Protein AF-A0A1A8MW74-F1 (afdb_monomer_lite)

Sequence (100 aa):
GQTPVNTFQVVLITDGEISFTIFQYNTITWTTGRHASSGGNLTGLGGIAAQAGFNAGDGTRYFNIPGSRTTDVVGVEGTTNVGYPGRWVFRIDDANVEVG

InterPro domains:
  IPR003886 NIDO domain [PF06119] (4-93)
  IPR00388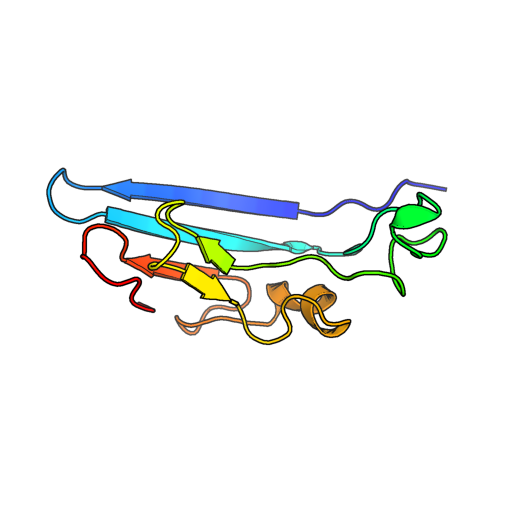6 NIDO domain [PS51220] (1-95)
  IPR003886 NIDO domain [SM00539] (1-97)
  IPR051495 Epithelial Barrier and Cell Signaling Protein [PTHR13802] (3-95)

Foldseek 3Di:
DDQDDWDKDWDWDDPPQWIKIKIAGDQQFAFFDCDVVQVADPRRADGQGAWDWDDPPPVPEIDTFPQGRHRCVSLQQQDELPPHRRIWMWIDSDPYTDTD

pLDDT: mean 92.06, std 7.54, range [58.28, 98.31]

Organism: NCBI:txid704102

Secondary structure (DSSP, 8-state):
-PPP---EEEEEEE-SS-EEEEEEE------S-SSGGGT--TTS-SSSPPP-EEE-SSSS-EEEPTTTTSGGGGGGGG--SSSSTTEEEEE-SSSS-EE-

Radius of gyration: 14.86 Å; chains: 1; bounding box: 37×22×40 Å

Structure (mmCIF, N/CA/C/O backbone):
data_AF-A0A1A8MW74-F1
#
_entry.id   AF-A0A1A8MW74-F1
#
loop_
_atom_site.group_PDB
_atom_site.id
_atom_site.type_symbol
_atom_site.label_atom_id
_atom_site.label_alt_id
_atom_site.label_comp_id
_atom_site.label_asym_id
_atom_site.label_entity_id
_atom_site.label_seq_id
_atom_site.pdbx_PDB_ins_code
_atom_site.Cartn_x
_atom_site.Cartn_y
_atom_site.Cartn_z
_atom_site.occupancy
_atom_site.B_iso_or_equiv
_atom_site.auth_seq_id
_atom_site.auth_comp_id
_atom_site.auth_asym_id
_atom_site.auth_atom_id
_atom_site.pdbx_PDB_model_num
ATOM 1 N N . GLY A 1 1 ? 14.430 12.665 -19.788 1.00 64.25 1 GLY A N 1
ATOM 2 C CA . GLY A 1 1 ? 13.233 11.841 -19.522 1.00 64.25 1 GLY A CA 1
ATOM 3 C C . GLY A 1 1 ? 12.772 12.096 -18.104 1.00 64.25 1 GLY A C 1
ATOM 4 O O . GLY A 1 1 ? 13.624 12.376 -17.270 1.00 64.25 1 GLY A O 1
ATOM 5 N N . GLN A 1 2 ? 11.465 12.069 -17.838 1.00 73.88 2 GLN A N 1
ATOM 6 C CA . GLN A 1 2 ? 10.930 12.270 -16.486 1.00 73.88 2 GLN A CA 1
ATOM 7 C C . GLN A 1 2 ? 11.332 11.124 -15.546 1.00 73.88 2 GLN A C 1
ATOM 9 O O . GLN A 1 2 ? 11.411 9.967 -15.957 1.00 73.88 2 GLN A O 1
ATOM 14 N N . THR A 1 3 ? 11.582 11.456 -14.279 1.00 81.38 3 THR A N 1
ATOM 15 C CA . THR A 1 3 ? 11.726 10.467 -13.205 1.00 81.38 3 THR A CA 1
ATOM 16 C C . THR A 1 3 ? 10.340 9.886 -12.894 1.00 81.38 3 THR A C 1
ATOM 18 O O . THR A 1 3 ? 9.421 10.675 -12.676 1.00 81.38 3 THR A O 1
ATOM 21 N N . PRO A 1 4 ? 10.164 8.551 -12.887 1.00 87.81 4 PRO A N 1
ATOM 22 C CA . PRO A 1 4 ? 8.889 7.924 -12.562 1.00 87.81 4 PRO A CA 1
ATOM 23 C C . PRO A 1 4 ? 8.485 8.256 -11.123 1.00 87.81 4 PRO A C 1
ATOM 25 O O . PRO A 1 4 ? 9.333 8.401 -10.240 1.00 87.81 4 PRO A O 1
ATOM 28 N N . VAL A 1 5 ? 7.182 8.386 -10.893 1.00 92.19 5 VAL A N 1
ATOM 29 C CA . VAL A 1 5 ? 6.605 8.749 -9.597 1.00 92.19 5 VAL A CA 1
ATOM 30 C C . VAL A 1 5 ? 5.580 7.710 -9.174 1.00 92.19 5 VAL A C 1
ATOM 32 O O . VAL A 1 5 ? 4.872 7.141 -10.004 1.00 92.19 5 VAL A O 1
ATOM 35 N N . ASN A 1 6 ? 5.502 7.497 -7.865 1.00 96.44 6 ASN A N 1
ATOM 36 C CA . ASN A 1 6 ? 4.435 6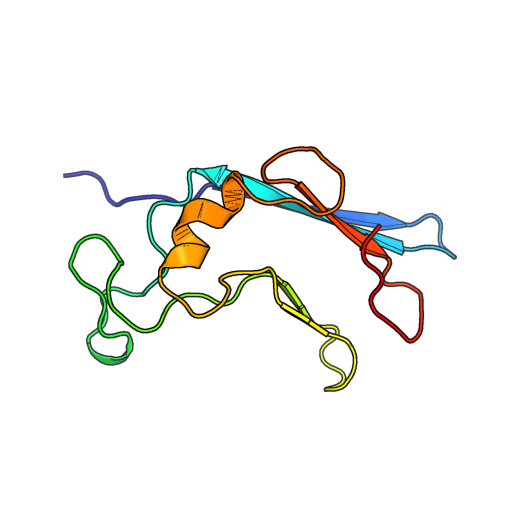.732 -7.243 1.00 96.44 6 ASN A CA 1
ATOM 37 C C . ASN A 1 6 ? 3.458 7.708 -6.585 1.00 96.44 6 ASN A C 1
ATOM 39 O O . ASN A 1 6 ? 3.881 8.709 -6.009 1.00 96.44 6 ASN A O 1
ATOM 43 N N . THR A 1 7 ? 2.167 7.409 -6.654 1.00 97.69 7 THR A N 1
ATOM 44 C CA . THR A 1 7 ? 1.093 8.171 -6.018 1.00 97.69 7 THR A CA 1
ATOM 45 C C . THR A 1 7 ? 0.313 7.246 -5.104 1.00 97.69 7 THR A C 1
ATOM 47 O O . THR A 1 7 ? -0.292 6.274 -5.554 1.00 97.69 7 THR A O 1
ATOM 50 N N . PHE A 1 8 ? 0.312 7.568 -3.817 1.00 97.62 8 PHE A N 1
ATOM 51 C CA . PHE A 1 8 ? -0.455 6.860 -2.806 1.00 97.62 8 PHE A CA 1
ATOM 52 C C . PHE A 1 8 ? -0.807 7.809 -1.658 1.00 97.62 8 PHE A C 1
ATOM 54 O O . PHE A 1 8 ? -0.192 8.864 -1.496 1.00 97.62 8 PHE A O 1
ATOM 61 N N . GLN A 1 9 ? -1.794 7.427 -0.857 1.00 98.12 9 GLN A N 1
ATOM 62 C CA . GLN A 1 9 ? -2.208 8.135 0.348 1.00 98.12 9 GLN A CA 1
ATOM 63 C C . GLN A 1 9 ? -2.366 7.145 1.499 1.00 98.12 9 GLN A C 1
ATOM 65 O O . GLN A 1 9 ? -2.782 6.005 1.297 1.00 98.12 9 GLN A O 1
ATOM 70 N N . VAL A 1 10 ? -2.074 7.610 2.711 1.00 96.75 10 VAL A N 1
ATOM 71 C CA . VAL A 1 10 ? -2.394 6.913 3.956 1.00 96.75 10 VAL A CA 1
ATOM 72 C C . VAL A 1 10 ? -3.297 7.813 4.788 1.00 96.75 10 VAL A C 1
ATOM 74 O O . VAL A 1 10 ? -3.004 8.996 4.959 1.00 96.75 10 VAL A O 1
ATOM 77 N N . VAL A 1 11 ? -4.391 7.255 5.297 1.00 97.62 11 VAL A N 1
ATOM 78 C CA . VAL A 1 11 ? -5.325 7.931 6.199 1.00 97.62 11 VAL A CA 1
ATOM 79 C C . VAL A 1 11 ? -5.401 7.128 7.491 1.00 97.62 11 VAL A C 1
ATOM 81 O O . VAL A 1 11 ? -5.575 5.915 7.443 1.00 97.62 11 VAL A O 1
ATOM 84 N N . LEU A 1 12 ? -5.280 7.803 8.631 1.00 96.06 12 LEU A N 1
ATOM 85 C CA . LEU A 1 12 ? -5.568 7.254 9.954 1.00 96.06 12 LEU A CA 1
ATOM 86 C C . LEU A 1 12 ? -6.878 7.873 10.442 1.00 96.06 12 LEU A C 1
ATOM 88 O O . LEU A 1 12 ? -7.017 9.095 10.425 1.00 96.06 12 LEU A O 1
ATOM 92 N N . ILE A 1 13 ? -7.828 7.039 10.852 1.00 96.69 13 ILE A N 1
ATOM 93 C CA . ILE A 1 13 ? -9.138 7.464 11.353 1.00 96.69 13 ILE A CA 1
ATOM 94 C C . ILE A 1 13 ? -9.353 6.813 12.713 1.00 96.69 13 ILE A C 1
ATOM 96 O O . ILE A 1 13 ? -9.059 5.632 12.876 1.00 96.69 13 ILE A O 1
ATOM 100 N N . THR A 1 14 ? -9.860 7.574 13.677 1.00 96.81 14 THR A N 1
ATOM 101 C CA . THR A 1 14 ? -10.198 7.069 15.008 1.00 96.81 14 THR A CA 1
ATOM 102 C C . THR A 1 14 ? -11.355 7.859 15.609 1.00 96.81 14 THR A C 1
ATOM 104 O O . THR A 1 14 ? -11.514 9.044 15.306 1.00 96.81 14 THR A O 1
ATOM 107 N N . ASP A 1 15 ? -12.142 7.208 16.461 1.00 96.56 15 ASP A N 1
ATOM 108 C CA . ASP A 1 15 ? -13.119 7.842 17.353 1.00 96.56 15 ASP A CA 1
ATOM 109 C C . ASP A 1 15 ? -12.651 7.888 18.825 1.00 96.56 15 ASP A C 1
ATOM 111 O O . ASP A 1 15 ? -13.369 8.393 19.687 1.00 96.56 15 ASP A O 1
ATOM 115 N N . GLY A 1 16 ? -11.432 7.412 19.107 1.00 95.25 16 GLY A N 1
ATOM 116 C CA . GLY A 1 16 ? -10.853 7.287 20.447 1.00 95.25 16 GLY A CA 1
ATOM 117 C C . GLY A 1 16 ? -10.902 5.872 21.033 1.00 95.25 16 GLY A C 1
ATOM 118 O O . GLY A 1 16 ? -10.139 5.593 21.956 1.00 95.25 16 GLY A O 1
ATOM 119 N N . GLU A 1 17 ? -11.729 4.978 20.487 1.00 94.38 17 GLU A N 1
ATOM 120 C CA . GLU A 1 17 ? -11.823 3.566 20.887 1.00 94.38 17 GLU A CA 1
ATOM 121 C C . GLU A 1 17 ? -11.423 2.646 19.727 1.00 94.38 17 GLU A C 1
ATOM 123 O O . GLU A 1 17 ? -10.569 1.775 19.882 1.00 94.38 17 GLU A O 1
ATOM 128 N N . ILE A 1 18 ? -11.969 2.898 18.538 1.00 94.62 18 ILE A N 1
ATOM 129 C CA . ILE A 1 18 ? -11.715 2.142 17.316 1.00 94.62 18 ILE A CA 1
ATOM 130 C C . ILE A 1 18 ? -10.802 2.962 16.401 1.00 94.62 18 ILE A C 1
ATOM 132 O O . ILE A 1 18 ? -10.911 4.188 16.303 1.00 94.62 18 ILE A O 1
ATOM 136 N N . SER A 1 19 ? -9.863 2.294 15.731 1.00 94.88 19 SER A N 1
ATOM 137 C CA . SER A 1 19 ? -8.904 2.937 14.833 1.00 94.88 19 SER A CA 1
ATOM 138 C C . SER A 1 19 ? -8.709 2.143 13.547 1.00 94.88 19 SER A C 1
ATOM 140 O O . SER A 1 19 ? -8.494 0.932 13.571 1.00 94.88 19 SER A O 1
ATOM 142 N N . PHE A 1 20 ? -8.701 2.845 12.415 1.00 95.31 20 PHE A N 1
ATOM 143 C CA . PHE A 1 20 ? -8.457 2.270 11.096 1.00 95.31 20 PHE A CA 1
ATOM 144 C C . PHE A 1 20 ? -7.335 2.992 10.363 1.00 95.31 20 PHE A C 1
ATOM 146 O O . PHE A 1 20 ? -7.217 4.218 10.424 1.00 95.31 20 PHE A O 1
ATOM 153 N N . THR A 1 21 ? -6.572 2.237 9.578 1.00 96.06 21 THR A N 1
ATOM 154 C CA . THR A 1 21 ? -5.750 2.800 8.504 1.00 96.06 21 THR A CA 1
ATOM 155 C C . THR A 1 21 ? -6.372 2.491 7.156 1.00 96.06 21 THR A C 1
ATOM 157 O O . THR A 1 21 ? -6.836 1.379 6.920 1.00 96.06 21 THR A O 1
ATOM 160 N N . ILE A 1 22 ? -6.372 3.481 6.268 1.00 97.44 22 ILE A N 1
ATOM 161 C CA . ILE A 1 22 ? -6.758 3.330 4.868 1.00 97.44 22 ILE A CA 1
ATOM 162 C C . ILE A 1 22 ? -5.540 3.658 4.016 1.00 97.44 22 ILE A C 1
ATOM 164 O O . ILE A 1 22 ? -5.038 4.783 4.058 1.00 97.44 22 ILE A O 1
ATOM 168 N N . PHE A 1 23 ? -5.080 2.699 3.222 1.00 97.94 23 PHE A N 1
ATOM 169 C CA . PHE A 1 23 ? -4.099 2.932 2.170 1.00 97.94 23 PHE A CA 1
ATOM 170 C C . PHE A 1 23 ? -4.826 3.043 0.839 1.00 97.94 23 PHE A C 1
ATOM 172 O O . PHE A 1 23 ? -5.658 2.202 0.510 1.00 97.94 23 PHE A O 1
ATOM 179 N N . GLN A 1 24 ? -4.517 4.093 0.087 1.00 98.31 24 GLN A N 1
ATOM 180 C CA . GLN A 1 24 ? -5.013 4.304 -1.266 1.00 98.31 24 GLN A CA 1
ATOM 181 C C . GLN A 1 24 ? -3.811 4.280 -2.201 1.00 98.31 24 GLN A C 1
ATOM 183 O O . GLN A 1 24 ? -2.994 5.201 -2.182 1.00 98.31 24 GLN A O 1
ATOM 188 N N . TYR A 1 25 ? -3.698 3.241 -3.011 1.00 98.12 25 TYR A N 1
ATOM 189 C CA . TYR A 1 25 ? -2.707 3.130 -4.068 1.00 98.12 25 TYR A CA 1
ATOM 190 C C . TYR A 1 25 ? -3.337 3.579 -5.384 1.00 98.12 25 TYR A C 1
ATOM 192 O O . TYR A 1 25 ? -4.384 3.075 -5.777 1.00 98.12 25 TYR A O 1
ATOM 200 N N . ASN A 1 26 ? -2.711 4.552 -6.042 1.00 97.19 26 ASN A N 1
ATOM 201 C CA . ASN A 1 26 ? -3.060 4.958 -7.398 1.00 97.19 26 ASN A CA 1
ATOM 202 C C . ASN A 1 26 ? -1.898 4.562 -8.320 1.00 97.19 26 ASN A C 1
ATOM 204 O O . ASN A 1 26 ? -1.501 3.412 -8.341 1.00 97.19 26 ASN A O 1
ATOM 208 N N . THR A 1 27 ? -1.284 5.479 -9.059 1.00 96.81 27 THR A N 1
ATOM 209 C CA . THR A 1 27 ? -0.166 5.136 -9.943 1.00 96.81 27 THR A CA 1
ATOM 210 C C . THR A 1 27 ? 1.051 4.624 -9.167 1.00 96.81 27 THR A C 1
ATOM 212 O O . THR A 1 27 ? 1.710 5.415 -8.494 1.00 96.81 27 THR A O 1
ATOM 215 N N . ILE A 1 28 ? 1.399 3.344 -9.315 1.00 97.31 28 ILE A N 1
ATOM 216 C CA . ILE A 1 28 ? 2.667 2.760 -8.859 1.00 97.31 28 ILE A CA 1
ATOM 217 C C . ILE A 1 28 ? 3.467 2.332 -10.093 1.00 97.31 28 ILE A C 1
ATOM 219 O O . ILE A 1 28 ? 2.995 1.580 -10.935 1.00 97.31 28 ILE A O 1
ATOM 223 N N . THR A 1 29 ? 4.671 2.879 -10.256 1.00 95.19 29 THR A N 1
ATOM 224 C CA . THR A 1 29 ? 5.504 2.693 -11.461 1.00 95.19 29 THR A CA 1
ATOM 225 C C . THR A 1 29 ? 6.888 2.141 -11.160 1.00 95.19 29 THR A C 1
ATOM 227 O O . THR A 1 29 ? 7.570 1.655 -12.061 1.00 95.19 29 THR A O 1
ATOM 230 N N . TRP A 1 30 ? 7.307 2.189 -9.899 1.00 95.00 30 TRP A N 1
ATOM 231 C CA . TRP A 1 30 ? 8.565 1.627 -9.440 1.00 95.00 30 TRP A CA 1
ATOM 232 C C . TRP A 1 30 ? 8.393 1.027 -8.051 1.00 95.00 30 TRP A C 1
ATOM 234 O O . TRP A 1 30 ? 7.654 1.542 -7.213 1.00 95.00 30 TRP A O 1
ATOM 244 N N . THR A 1 31 ? 9.089 -0.070 -7.794 1.00 95.50 31 THR A N 1
ATOM 245 C CA . THR A 1 31 ? 9.014 -0.806 -6.523 1.00 95.50 31 THR A CA 1
ATOM 246 C C . THR A 1 31 ? 10.392 -1.157 -5.990 1.00 95.50 31 THR A C 1
ATOM 248 O O . THR A 1 31 ? 10.510 -1.771 -4.938 1.00 95.50 31 THR A O 1
ATOM 251 N N . THR A 1 32 ? 11.452 -0.740 -6.678 1.00 93.38 32 THR A N 1
ATOM 252 C CA . THR A 1 32 ? 12.833 -0.945 -6.255 1.00 93.38 32 THR A CA 1
ATOM 253 C C . THR A 1 32 ? 13.604 0.361 -6.357 1.00 93.38 32 THR A C 1
ATOM 255 O O . THR A 1 32 ? 13.282 1.246 -7.153 1.00 93.38 32 THR A O 1
ATOM 258 N N . GLY A 1 33 ? 14.683 0.471 -5.585 1.00 87.38 33 GLY A N 1
ATOM 259 C CA . GLY A 1 33 ? 15.672 1.516 -5.819 1.00 87.38 33 GLY A CA 1
ATOM 260 C C . GLY A 1 33 ? 16.393 1.324 -7.160 1.00 87.38 33 GLY A C 1
ATOM 261 O O . GLY A 1 33 ? 16.328 0.264 -7.782 1.00 87.38 33 GLY A O 1
ATOM 262 N N . ARG A 1 34 ? 17.115 2.364 -7.589 1.00 85.50 34 ARG A N 1
ATOM 263 C CA . ARG A 1 34 ? 18.084 2.303 -8.704 1.00 85.50 34 ARG A CA 1
ATOM 264 C C . ARG A 1 34 ? 19.513 2.031 -8.234 1.00 85.50 34 ARG A C 1
ATOM 266 O O . ARG A 1 34 ? 20.423 1.898 -9.045 1.00 85.50 34 ARG A O 1
ATOM 273 N N . HIS A 1 35 ? 19.734 2.038 -6.921 1.00 83.44 35 HIS A N 1
ATOM 274 C CA . HIS A 1 35 ? 21.053 1.805 -6.351 1.00 83.44 35 HIS A CA 1
ATOM 275 C C . HIS A 1 35 ? 21.437 0.328 -6.513 1.00 83.44 35 HIS A C 1
ATOM 277 O O . HIS A 1 35 ? 20.576 -0.548 -6.398 1.00 83.44 35 HIS A O 1
ATOM 283 N N . ALA A 1 36 ? 22.724 0.039 -6.720 1.00 77.81 36 ALA A N 1
ATOM 284 C CA . ALA A 1 36 ? 23.211 -1.321 -6.970 1.00 77.81 36 ALA A CA 1
ATOM 285 C C . ALA A 1 36 ? 22.781 -2.325 -5.883 1.00 77.81 36 ALA A C 1
ATOM 287 O O . ALA A 1 36 ? 22.436 -3.458 -6.194 1.00 77.81 36 ALA A O 1
ATOM 288 N N . SER A 1 37 ? 22.704 -1.888 -4.620 1.00 85.44 37 SER A N 1
ATOM 289 C CA . SER A 1 37 ? 22.249 -2.729 -3.501 1.00 85.44 37 SER A CA 1
ATOM 290 C C . SER A 1 37 ? 20.777 -3.146 -3.578 1.00 85.44 37 SER A C 1
ATOM 292 O O . SER A 1 37 ? 20.397 -4.143 -2.978 1.00 85.44 37 SER A O 1
ATOM 294 N N . SER A 1 38 ? 19.944 -2.389 -4.294 1.00 84.19 38 SER A N 1
ATOM 295 C CA . SER A 1 38 ? 18.545 -2.752 -4.533 1.00 84.19 38 SER A CA 1
ATOM 296 C C . SER A 1 38 ? 18.359 -3.625 -5.773 1.00 84.19 38 SER A C 1
ATOM 298 O O . SER A 1 38 ? 17.313 -4.246 -5.903 1.00 84.19 38 SER A O 1
ATOM 300 N N . GLY A 1 39 ? 19.346 -3.682 -6.676 1.00 88.50 39 GLY A N 1
ATOM 301 C CA . GLY A 1 39 ? 19.307 -4.497 -7.896 1.00 88.50 39 GLY A CA 1
ATOM 302 C C . GLY A 1 39 ? 18.323 -4.026 -8.975 1.00 88.50 39 GLY A C 1
ATOM 303 O O . GLY A 1 39 ? 18.144 -4.722 -9.968 1.00 88.50 39 GLY A O 1
ATOM 304 N N . GLY A 1 40 ? 17.669 -2.875 -8.794 1.00 90.81 40 GLY A N 1
ATOM 305 C CA . GLY A 1 40 ? 16.693 -2.359 -9.749 1.00 90.81 40 GLY A CA 1
ATOM 306 C C . GLY A 1 40 ? 17.311 -1.733 -10.995 1.00 90.81 40 GLY A C 1
ATOM 307 O O . GLY A 1 40 ? 18.392 -1.145 -10.958 1.00 90.81 40 GLY A O 1
ATOM 308 N N . ASN A 1 41 ? 16.586 -1.817 -12.106 1.00 90.81 41 ASN A N 1
ATOM 309 C CA . ASN A 1 41 ? 16.942 -1.182 -13.369 1.00 90.81 41 ASN A CA 1
ATOM 310 C C . ASN A 1 41 ? 16.667 0.342 -13.352 1.00 90.81 41 ASN A C 1
ATOM 312 O O . ASN A 1 41 ? 16.154 0.906 -12.384 1.00 90.81 41 ASN A O 1
ATOM 316 N N . LEU A 1 42 ? 16.944 1.032 -14.465 1.00 89.12 42 LEU A N 1
ATOM 317 C CA . LEU A 1 42 ? 16.729 2.485 -14.590 1.00 89.12 42 LEU A CA 1
ATOM 318 C C . LEU A 1 42 ? 15.256 2.916 -14.437 1.00 89.12 42 LEU A C 1
ATOM 320 O O . LEU A 1 42 ? 14.985 4.081 -14.133 1.00 89.12 42 LEU A O 1
ATOM 324 N N . THR A 1 43 ? 14.304 1.996 -14.596 1.00 89.38 43 THR A N 1
ATOM 325 C CA . THR A 1 43 ? 12.873 2.244 -14.364 1.00 89.38 43 THR A CA 1
ATOM 326 C C . THR A 1 43 ? 12.438 2.003 -12.915 1.00 89.38 43 THR A C 1
ATOM 328 O O . THR A 1 43 ? 11.327 2.375 -12.569 1.00 89.38 43 THR A O 1
ATOM 331 N N . GLY A 1 44 ? 13.312 1.472 -12.048 1.00 92.19 44 GLY A N 1
ATOM 332 C CA . GLY A 1 44 ? 12.990 1.166 -10.649 1.00 92.19 44 GLY A CA 1
ATOM 333 C C . GLY A 1 4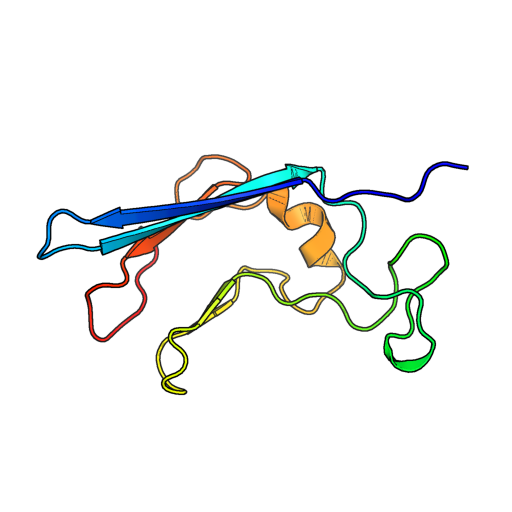4 ? 12.239 -0.160 -10.468 1.00 92.19 44 GLY A C 1
ATOM 334 O O . GLY A 1 44 ? 11.382 -0.266 -9.590 1.00 92.19 44 GLY A O 1
ATOM 335 N N . LEU A 1 45 ? 12.543 -1.150 -11.318 1.00 93.56 45 LEU A N 1
ATOM 336 C CA . LEU A 1 45 ? 11.969 -2.503 -11.313 1.00 93.56 45 LEU A CA 1
ATOM 337 C C . LEU A 1 45 ? 13.064 -3.582 -11.418 1.00 93.56 45 LEU A C 1
ATOM 339 O O . LEU A 1 45 ? 14.193 -3.293 -11.812 1.00 93.56 45 LEU A O 1
ATOM 343 N N . GLY A 1 46 ? 12.715 -4.842 -11.132 1.00 91.31 46 GLY A N 1
ATOM 344 C CA . GLY A 1 46 ? 13.573 -6.020 -11.367 1.00 91.31 46 GLY A CA 1
ATOM 345 C C . GLY A 1 46 ? 14.592 -6.342 -10.266 1.00 91.31 46 GLY A C 1
ATOM 346 O O . GLY A 1 46 ? 15.306 -7.333 -10.373 1.00 91.31 46 GLY A O 1
ATOM 347 N N . GLY A 1 47 ? 14.648 -5.527 -9.214 1.00 92.88 47 GLY A N 1
ATOM 348 C CA . GLY A 1 47 ? 15.453 -5.757 -8.015 1.00 92.88 47 GLY A CA 1
ATOM 349 C C . GLY A 1 47 ? 14.656 -6.320 -6.832 1.00 92.88 47 GLY A C 1
ATOM 350 O O . GLY A 1 47 ? 13.631 -6.978 -7.001 1.00 92.88 47 GLY A O 1
ATOM 351 N N . ILE A 1 48 ? 15.107 -6.007 -5.614 1.00 94.00 48 ILE A N 1
ATOM 352 C CA . ILE A 1 48 ? 14.391 -6.316 -4.368 1.00 94.00 48 ILE A CA 1
ATOM 353 C C . ILE A 1 48 ? 13.135 -5.442 -4.301 1.00 94.00 48 ILE A C 1
ATOM 355 O O . ILE A 1 48 ? 13.220 -4.239 -4.042 1.00 94.00 48 ILE A O 1
ATOM 359 N N . ALA A 1 49 ? 11.983 -6.057 -4.562 1.00 94.69 49 ALA A N 1
ATOM 360 C CA . ALA A 1 49 ? 10.691 -5.390 -4.597 1.00 94.69 49 ALA A CA 1
ATOM 361 C C . ALA A 1 49 ? 10.253 -4.854 -3.228 1.00 94.69 49 ALA A C 1
ATOM 363 O O . ALA A 1 49 ? 10.539 -5.435 -2.176 1.00 94.69 49 ALA A O 1
ATOM 364 N N . ALA A 1 50 ? 9.521 -3.743 -3.266 1.00 95.50 50 ALA A N 1
ATOM 365 C CA . ALA A 1 50 ? 8.961 -3.081 -2.104 1.00 95.50 50 ALA A CA 1
ATOM 366 C C . ALA A 1 50 ? 8.036 -4.009 -1.310 1.00 95.50 50 ALA A C 1
ATOM 368 O O . ALA A 1 50 ? 7.393 -4.919 -1.839 1.00 95.50 50 ALA A O 1
ATOM 369 N N . GLN A 1 51 ? 7.946 -3.731 -0.015 1.00 95.56 51 GLN A N 1
ATOM 370 C CA . GLN A 1 51 ? 6.958 -4.337 0.858 1.00 95.56 51 GLN A CA 1
ATOM 371 C C . GLN A 1 51 ? 5.779 -3.374 1.010 1.00 95.56 51 GLN A C 1
ATOM 373 O O . GLN A 1 51 ? 5.976 -2.210 1.350 1.00 95.56 51 GLN A O 1
ATOM 378 N N . ALA A 1 52 ? 4.569 -3.868 0.771 1.00 96.38 52 ALA A N 1
ATOM 379 C CA . ALA A 1 52 ? 3.319 -3.152 1.000 1.00 96.38 52 ALA A CA 1
ATOM 380 C C . ALA A 1 52 ? 2.490 -3.890 2.058 1.00 96.38 52 ALA A C 1
ATOM 382 O O . ALA A 1 52 ? 2.437 -5.127 2.063 1.00 96.38 52 ALA A O 1
ATOM 383 N N . GLY A 1 53 ? 1.879 -3.138 2.973 1.00 94.06 53 GLY A N 1
ATOM 384 C CA . GLY A 1 53 ? 1.161 -3.697 4.113 1.00 94.06 53 GLY A CA 1
ATOM 385 C C . GLY A 1 53 ? 1.218 -2.820 5.361 1.00 94.06 53 GLY A C 1
ATOM 386 O O . GLY A 1 53 ? 1.723 -1.699 5.321 1.00 94.06 53 GLY A O 1
ATOM 387 N N . PHE A 1 54 ? 0.704 -3.351 6.467 1.00 92.19 54 PHE A N 1
ATOM 388 C CA . PHE A 1 54 ? 0.727 -2.711 7.781 1.00 92.19 54 PHE A CA 1
ATOM 389 C C . PHE A 1 54 ? 1.688 -3.450 8.717 1.00 92.19 54 PHE A C 1
ATOM 391 O O . PHE A 1 54 ? 1.804 -4.674 8.660 1.00 92.19 54 PHE A O 1
ATOM 398 N N . ASN A 1 55 ? 2.375 -2.717 9.588 1.00 91.19 55 ASN A N 1
ATOM 399 C CA . ASN A 1 55 ? 3.214 -3.273 10.644 1.00 91.19 55 ASN A CA 1
ATOM 400 C C . ASN A 1 55 ? 3.129 -2.357 11.870 1.00 91.19 55 ASN A C 1
ATOM 402 O O . ASN A 1 55 ? 3.428 -1.169 11.761 1.00 91.19 55 ASN A O 1
ATOM 406 N N . ALA A 1 56 ? 2.727 -2.905 13.017 1.00 87.62 56 ALA A N 1
ATOM 407 C CA . ALA A 1 56 ? 2.558 -2.151 14.258 1.00 87.62 56 ALA A CA 1
ATOM 408 C C . ALA A 1 56 ? 3.884 -1.828 14.975 1.00 87.62 56 ALA A C 1
ATOM 410 O O . ALA A 1 56 ? 3.892 -1.062 15.934 1.00 87.62 56 ALA A O 1
ATOM 411 N N . GLY A 1 57 ? 5.003 -2.414 14.540 1.00 87.56 57 GLY A N 1
ATOM 412 C CA . GLY A 1 57 ? 6.322 -2.218 15.148 1.00 87.56 57 GLY A CA 1
ATOM 413 C C . GLY A 1 57 ? 6.568 -3.030 16.425 1.00 87.56 57 GLY A C 1
ATOM 414 O O . GLY A 1 57 ? 7.621 -2.879 17.037 1.00 87.56 57 GLY A O 1
ATOM 415 N N . ASP A 1 58 ? 5.642 -3.908 16.812 1.00 87.25 58 ASP A N 1
ATOM 416 C CA . ASP A 1 58 ? 5.744 -4.785 17.992 1.00 87.25 58 ASP A CA 1
ATOM 417 C C . ASP A 1 58 ? 6.261 -6.199 17.675 1.00 87.25 58 ASP A C 1
ATOM 419 O O . ASP A 1 58 ? 6.413 -7.033 18.566 1.00 87.25 58 ASP A O 1
ATOM 423 N N . GLY A 1 59 ? 6.553 -6.474 16.401 1.00 86.00 59 GLY A N 1
ATOM 424 C CA . GLY A 1 59 ? 7.080 -7.757 15.937 1.00 86.00 59 GLY A CA 1
ATOM 425 C C . GLY A 1 59 ? 6.039 -8.869 15.791 1.00 86.00 59 GLY A C 1
ATOM 426 O O . GLY A 1 59 ? 6.397 -9.948 15.321 1.00 86.00 59 GLY A O 1
ATOM 427 N N . THR A 1 60 ? 4.770 -8.629 16.131 1.00 85.75 60 THR A N 1
ATOM 428 C CA . THR A 1 60 ? 3.700 -9.638 16.053 1.00 85.75 60 THR A CA 1
ATOM 429 C C . THR A 1 60 ? 2.571 -9.211 15.125 1.00 85.75 60 THR A C 1
ATOM 431 O O . THR A 1 60 ? 2.119 -10.010 14.306 1.00 85.75 60 THR A O 1
ATOM 434 N N . ARG A 1 61 ? 2.145 -7.948 15.188 1.00 87.75 61 ARG A N 1
ATOM 435 C CA . ARG A 1 61 ? 1.007 -7.429 14.426 1.00 87.75 61 ARG A CA 1
ATOM 436 C C . ARG A 1 61 ? 1.469 -6.825 13.107 1.00 87.75 61 ARG A C 1
ATOM 438 O O . ARG A 1 61 ? 1.928 -5.684 13.036 1.00 87.75 61 ARG A O 1
ATOM 445 N N . TYR A 1 62 ? 1.325 -7.594 12.034 1.00 91.62 62 TYR A N 1
ATOM 446 C CA . TYR A 1 62 ? 1.582 -7.129 10.677 1.00 91.62 62 TYR A CA 1
ATOM 447 C C . TYR A 1 62 ? 0.690 -7.841 9.662 1.00 91.62 62 TYR A C 1
ATOM 449 O O . TYR A 1 62 ? 0.238 -8.962 9.879 1.00 91.62 62 TYR A O 1
ATOM 457 N N . PHE A 1 63 ? 0.485 -7.195 8.520 1.00 92.81 63 PHE A N 1
ATOM 458 C CA . PHE A 1 63 ? -0.189 -7.772 7.368 1.00 92.81 63 PHE A CA 1
ATOM 459 C C . PHE A 1 63 ? 0.584 -7.413 6.102 1.00 92.81 63 PHE A C 1
ATOM 461 O O . PHE A 1 63 ? 0.849 -6.238 5.859 1.00 92.81 63 PHE A O 1
ATOM 468 N N . ASN A 1 64 ? 0.931 -8.412 5.289 1.00 94.75 64 ASN A N 1
ATOM 469 C CA . ASN A 1 64 ? 1.516 -8.197 3.967 1.00 94.75 64 ASN A CA 1
ATOM 470 C C . ASN A 1 64 ? 0.420 -8.269 2.910 1.00 94.75 64 ASN A C 1
ATOM 472 O O . ASN A 1 64 ? -0.272 -9.280 2.807 1.00 94.75 64 ASN A O 1
ATOM 476 N N . ILE A 1 65 ? 0.310 -7.227 2.092 1.00 97.06 65 ILE A N 1
ATOM 477 C CA . ILE A 1 65 ? -0.568 -7.244 0.921 1.00 97.06 65 ILE A CA 1
ATOM 478 C C . ILE A 1 65 ? -0.113 -8.364 -0.040 1.00 97.06 65 ILE A C 1
ATOM 480 O O . ILE A 1 65 ? 1.097 -8.553 -0.209 1.00 97.06 65 ILE A O 1
ATOM 484 N N . PRO A 1 66 ? -1.030 -9.123 -0.675 1.00 96.44 66 PRO A N 1
ATOM 485 C CA . PRO A 1 66 ? -0.666 -10.110 -1.691 1.00 96.44 66 PRO A CA 1
ATOM 486 C C . PRO A 1 66 ? 0.263 -9.523 -2.764 1.00 96.44 66 PRO A C 1
ATOM 488 O O . PRO A 1 66 ? 0.056 -8.410 -3.236 1.00 96.44 66 PRO A O 1
ATOM 491 N N . GLY A 1 67 ? 1.319 -10.257 -3.123 1.00 96.06 67 GLY A N 1
ATOM 492 C CA . GLY A 1 67 ? 2.345 -9.791 -4.066 1.00 96.06 67 GLY A CA 1
ATOM 493 C C . GLY A 1 67 ? 3.452 -8.923 -3.448 1.00 96.06 67 GLY A C 1
ATOM 494 O O . GLY A 1 67 ? 4.465 -8.679 -4.102 1.00 96.06 67 GLY A O 1
ATOM 495 N N . SER A 1 68 ? 3.331 -8.504 -2.184 1.00 96.94 68 SER A N 1
ATOM 496 C CA . SER A 1 68 ? 4.376 -7.777 -1.444 1.00 96.94 68 SER A CA 1
ATOM 497 C C . SER A 1 68 ? 5.722 -8.519 -1.458 1.00 96.94 68 SER A C 1
ATOM 499 O O . SER A 1 68 ? 5.769 -9.740 -1.317 1.00 96.94 68 SER A O 1
ATOM 501 N N . ARG A 1 69 ? 6.830 -7.782 -1.638 1.00 95.31 69 ARG A N 1
ATOM 502 C CA . ARG A 1 69 ? 8.197 -8.310 -1.854 1.00 95.31 69 ARG A CA 1
ATOM 503 C C . ARG A 1 69 ? 8.374 -9.208 -3.086 1.00 95.31 69 ARG A C 1
ATOM 505 O O . ARG A 1 69 ? 9.387 -9.895 -3.204 1.00 95.31 69 ARG A O 1
ATOM 512 N N . THR A 1 70 ? 7.444 -9.159 -4.032 1.00 96.19 70 THR A N 1
ATOM 513 C CA . THR A 1 70 ? 7.580 -9.784 -5.353 1.00 96.19 70 THR A CA 1
ATOM 514 C C . THR A 1 70 ? 7.391 -8.734 -6.445 1.00 96.19 70 THR A C 1
ATOM 516 O O . THR A 1 70 ? 7.010 -7.597 -6.163 1.00 96.19 70 THR A O 1
ATOM 519 N N . THR A 1 71 ? 7.640 -9.096 -7.703 1.00 95.38 71 THR A N 1
ATOM 520 C CA . THR A 1 71 ? 7.396 -8.202 -8.846 1.00 95.38 71 THR A CA 1
ATOM 521 C C . THR A 1 71 ? 5.946 -7.731 -8.935 1.00 95.38 71 THR A C 1
ATOM 523 O O . THR A 1 71 ? 5.705 -6.631 -9.424 1.00 95.38 71 THR A O 1
ATOM 526 N N . ASP A 1 72 ? 5.004 -8.510 -8.404 1.00 97.31 72 ASP A N 1
ATOM 527 C CA . ASP A 1 72 ? 3.567 -8.253 -8.506 1.00 97.31 72 ASP A CA 1
ATOM 528 C C . ASP A 1 72 ? 3.119 -7.050 -7.664 1.00 97.31 72 ASP A C 1
ATOM 530 O O . ASP A 1 72 ? 2.083 -6.455 -7.950 1.00 97.31 72 ASP A O 1
ATOM 534 N N . VAL A 1 73 ? 3.922 -6.616 -6.678 1.00 97.75 73 VAL A N 1
ATOM 535 C CA . VAL A 1 73 ? 3.618 -5.433 -5.849 1.00 97.75 73 VAL A CA 1
ATOM 536 C C . VAL A 1 73 ? 3.515 -4.141 -6.668 1.00 97.75 73 VAL A C 1
ATOM 538 O O . VAL A 1 73 ? 2.962 -3.154 -6.190 1.00 97.75 73 VAL A O 1
ATOM 541 N N . VAL A 1 74 ? 4.030 -4.128 -7.904 1.00 97.06 74 VAL A N 1
ATOM 542 C CA . VAL A 1 74 ? 3.870 -2.985 -8.814 1.00 97.06 74 VAL A CA 1
ATOM 543 C C . VAL A 1 74 ? 2.410 -2.748 -9.198 1.00 97.06 74 VAL A C 1
ATOM 545 O O . VAL A 1 74 ? 2.080 -1.612 -9.487 1.00 97.06 74 VAL A O 1
ATOM 548 N N . GLY A 1 75 ? 1.564 -3.787 -9.162 1.00 97.69 75 GLY A N 1
ATOM 549 C CA . GLY A 1 75 ? 0.132 -3.723 -9.475 1.00 97.69 75 GLY A CA 1
ATOM 550 C C . GLY A 1 75 ? -0.771 -3.591 -8.245 1.00 97.69 75 GLY A C 1
ATOM 551 O O . GLY A 1 75 ? -1.938 -3.987 -8.287 1.00 97.69 75 GLY A O 1
ATOM 552 N N . VAL A 1 76 ? -0.241 -3.107 -7.115 1.00 98.31 76 VAL A N 1
ATOM 553 C CA . VAL A 1 76 ? -0.981 -3.000 -5.845 1.00 98.31 76 VAL A CA 1
ATOM 554 C C . VAL A 1 76 ? -2.232 -2.117 -5.955 1.00 98.31 76 VAL A C 1
ATOM 556 O O . VAL A 1 76 ? -3.214 -2.355 -5.252 1.00 98.31 76 VAL A O 1
ATOM 559 N N . GLU A 1 77 ? -2.256 -1.166 -6.886 1.00 97.75 77 GLU A N 1
ATOM 560 C CA . GLU A 1 77 ? -3.412 -0.327 -7.217 1.00 97.75 77 GLU A CA 1
ATOM 561 C C . GLU A 1 77 ? -4.599 -1.098 -7.805 1.00 97.75 77 GLU A C 1
ATOM 563 O O . GLU A 1 77 ? -5.724 -0.606 -7.794 1.00 97.75 77 GLU A O 1
ATOM 568 N N . GLY A 1 78 ?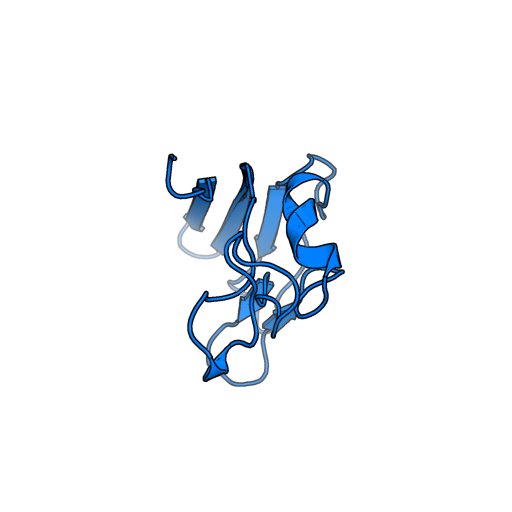 -4.377 -2.325 -8.285 1.00 98.06 78 GLY A N 1
ATOM 569 C CA . GLY A 1 78 ? -5.433 -3.243 -8.713 1.00 98.06 78 GLY A CA 1
ATOM 570 C C . GLY A 1 78 ? -5.957 -4.156 -7.599 1.00 98.06 78 GLY A C 1
ATOM 571 O O . GLY A 1 78 ? -6.930 -4.878 -7.807 1.00 98.06 78 GLY A O 1
ATOM 572 N N . THR A 1 79 ? -5.328 -4.148 -6.421 1.00 97.75 79 THR A N 1
ATOM 573 C CA . THR A 1 79 ? -5.639 -5.060 -5.305 1.00 97.75 79 THR A CA 1
ATOM 574 C C . THR A 1 79 ? -6.468 -4.375 -4.219 1.00 97.75 79 THR A C 1
ATOM 576 O O . THR A 1 79 ? -6.488 -3.149 -4.132 1.00 97.75 79 THR A O 1
ATOM 579 N N . THR A 1 80 ? -7.173 -5.147 -3.387 1.00 97.94 80 THR A N 1
ATOM 580 C CA . THR A 1 80 ? -8.011 -4.615 -2.299 1.00 97.94 80 THR A CA 1
ATOM 581 C C . THR A 1 80 ? -8.439 -5.721 -1.330 1.00 97.94 80 THR A C 1
ATOM 583 O O . THR A 1 80 ? -8.494 -6.886 -1.723 1.00 97.94 80 THR A O 1
ATOM 586 N N . ASN A 1 81 ? -8.808 -5.360 -0.098 1.00 97.19 81 ASN A N 1
ATOM 587 C CA . ASN A 1 81 ? -9.604 -6.204 0.805 1.00 97.19 81 ASN A CA 1
ATOM 588 C C . ASN A 1 81 ? -11.066 -5.748 0.959 1.00 97.19 81 ASN A C 1
ATOM 590 O O . ASN A 1 81 ? -11.891 -6.526 1.413 1.00 97.19 81 ASN A O 1
ATOM 594 N N . VAL A 1 82 ? -11.403 -4.530 0.524 1.00 97.44 82 VAL A N 1
ATOM 595 C CA . VAL A 1 82 ? -12.731 -3.912 0.714 1.00 97.44 82 VAL A CA 1
ATOM 596 C C . VAL A 1 82 ? -13.525 -3.754 -0.588 1.00 97.44 82 VAL A C 1
ATOM 598 O O . VAL A 1 82 ? -14.504 -3.015 -0.645 1.00 97.44 82 VAL A O 1
ATOM 601 N N . GLY A 1 83 ? -13.085 -4.399 -1.671 1.00 97.00 83 GLY A N 1
ATOM 602 C CA . GLY A 1 83 ? -13.785 -4.390 -2.962 1.00 97.00 83 GLY A CA 1
ATOM 603 C C . GLY A 1 83 ? -13.616 -3.113 -3.797 1.00 97.00 83 GLY A C 1
ATOM 604 O O . GLY A 1 83 ? -14.257 -2.985 -4.838 1.00 97.00 83 GLY A O 1
ATOM 605 N N . TYR A 1 84 ? -12.737 -2.193 -3.391 1.00 97.75 84 TYR A N 1
ATOM 606 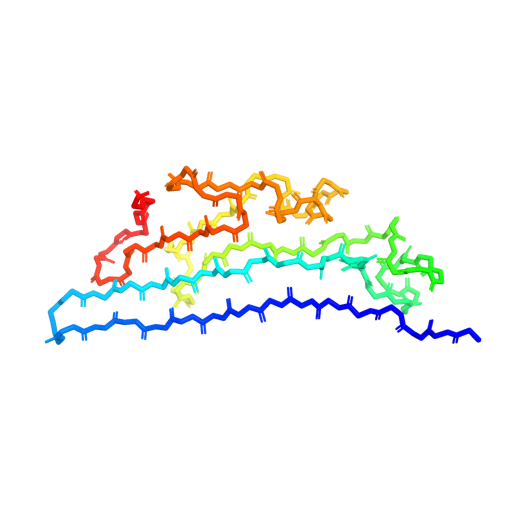C CA . TYR A 1 84 ? -12.400 -0.987 -4.153 1.00 97.75 84 TYR A CA 1
ATOM 607 C C . TYR A 1 84 ? -10.923 -1.037 -4.565 1.00 97.75 84 TYR A C 1
ATOM 609 O O . TYR A 1 84 ? -10.071 -0.934 -3.683 1.00 97.75 84 TYR A O 1
ATOM 617 N N . PRO A 1 85 ? -10.592 -1.190 -5.864 1.00 98.25 85 PRO A N 1
ATOM 618 C CA . PRO A 1 85 ? -9.207 -1.294 -6.324 1.00 98.25 85 PRO A CA 1
ATOM 619 C C . PRO A 1 85 ? -8.303 -0.197 -5.757 1.00 98.25 85 PRO A C 1
ATOM 621 O O . PRO A 1 85 ? -8.685 0.974 -5.702 1.00 98.25 85 PRO A O 1
ATOM 624 N N . GLY A 1 86 ? -7.133 -0.605 -5.271 1.00 98.12 86 GLY A N 1
ATOM 625 C CA . GLY A 1 86 ? -6.131 0.267 -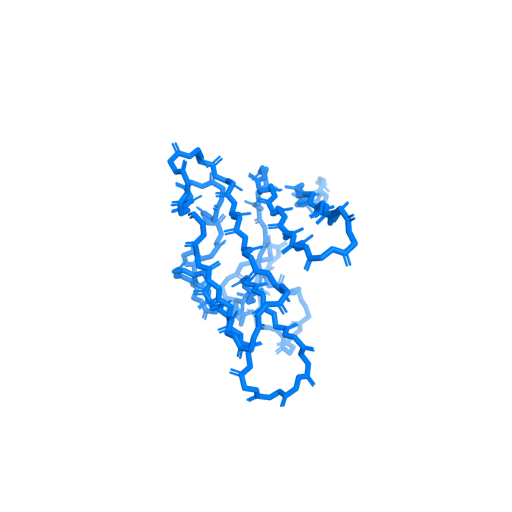4.672 1.00 98.12 86 GLY A CA 1
ATOM 626 C C . GLY A 1 86 ? -6.433 0.652 -3.228 1.00 98.12 86 GLY A C 1
ATOM 627 O O . GLY A 1 86 ? -5.564 1.213 -2.564 1.00 98.12 86 GLY A O 1
ATOM 628 N N . ARG A 1 87 ? -7.621 0.327 -2.705 1.00 98.31 87 ARG A N 1
ATOM 629 C CA . ARG A 1 87 ? -7.995 0.593 -1.318 1.00 98.31 87 ARG A CA 1
ATOM 630 C C . ARG A 1 87 ? -7.729 -0.611 -0.437 1.00 98.31 87 ARG A C 1
ATOM 632 O O . ARG A 1 87 ? -8.313 -1.677 -0.636 1.00 98.31 87 ARG A O 1
ATOM 639 N N . TRP A 1 88 ? -6.934 -0.380 0.595 1.00 97.81 88 TRP A N 1
ATOM 640 C CA . TRP A 1 88 ? -6.724 -1.311 1.691 1.00 97.81 88 TRP A CA 1
ATOM 641 C C . TRP A 1 88 ? -7.154 -0.679 3.002 1.00 97.81 88 TRP A C 1
ATOM 643 O O . TRP A 1 88 ? -6.770 0.455 3.279 1.00 97.81 88 TRP A O 1
ATOM 653 N N . VAL A 1 89 ? -7.954 -1.390 3.792 1.00 97.12 89 VAL A N 1
ATOM 654 C CA . VAL A 1 89 ? -8.441 -0.914 5.093 1.00 97.12 89 VAL A CA 1
ATOM 655 C C . VAL A 1 89 ? -8.078 -1.921 6.169 1.00 97.12 89 VAL A C 1
ATOM 657 O O . VAL A 1 89 ? -8.440 -3.090 6.065 1.00 97.12 89 VAL A O 1
ATOM 660 N N . PHE A 1 90 ? -7.392 -1.464 7.209 1.00 94.56 90 PHE A N 1
ATOM 661 C CA . PHE A 1 90 ? -7.024 -2.292 8.352 1.00 94.56 90 PHE A CA 1
ATOM 662 C C . PHE A 1 90 ? -7.590 -1.694 9.624 1.00 94.56 90 PHE A C 1
ATOM 664 O O . PHE A 1 90 ? -7.385 -0.503 9.877 1.00 94.56 90 PHE A O 1
ATOM 671 N N . ARG A 1 91 ? -8.244 -2.520 10.439 1.00 94.00 91 ARG A N 1
ATOM 672 C CA . ARG A 1 91 ? -8.525 -2.179 11.835 1.00 94.00 91 ARG A CA 1
ATOM 673 C C . ARG A 1 91 ? -7.259 -2.403 12.658 1.00 94.00 91 ARG A C 1
ATOM 675 O O . ARG A 1 91 ? -6.590 -3.423 12.486 1.00 94.00 91 ARG A O 1
ATOM 682 N N . ILE A 1 92 ? -6.903 -1.433 13.498 1.00 91.88 92 ILE A N 1
ATOM 683 C CA . ILE A 1 92 ? -5.593 -1.384 14.171 1.00 91.88 92 ILE A CA 1
ATOM 684 C C . ILE A 1 92 ? -5.660 -1.093 15.680 1.00 91.88 92 ILE A C 1
ATOM 686 O O . ILE A 1 92 ? -4.611 -1.012 16.319 1.00 91.88 92 ILE A O 1
ATOM 690 N N . ASP A 1 93 ? -6.855 -0.927 16.254 1.00 90.88 93 ASP A N 1
ATOM 691 C CA . ASP A 1 93 ? -7.045 -0.802 17.709 1.00 90.88 93 ASP A CA 1
ATOM 692 C C . ASP A 1 93 ? -6.916 -2.137 18.464 1.00 90.88 93 ASP A C 1
ATOM 694 O O . ASP A 1 93 ? -6.592 -2.132 19.651 1.00 90.88 93 ASP A O 1
ATOM 698 N N . ASP A 1 94 ? -7.098 -3.274 17.786 1.00 83.06 94 ASP A N 1
ATOM 699 C CA . ASP A 1 94 ? -7.037 -4.602 18.404 1.00 83.06 94 ASP A CA 1
ATOM 700 C C . ASP A 1 94 ? -5.589 -5.141 18.521 1.00 83.06 94 ASP A C 1
ATOM 702 O O . ASP A 1 94 ? -4.636 -4.704 17.859 1.00 83.06 94 ASP A O 1
ATOM 706 N N . ALA A 1 95 ? -5.421 -6.156 19.367 1.00 73.62 95 ALA A N 1
ATOM 707 C CA . ALA A 1 95 ? -4.244 -7.003 19.490 1.00 73.62 95 ALA A CA 1
ATOM 708 C C . ALA A 1 95 ? -3.942 -7.824 18.221 1.00 73.62 95 ALA A C 1
ATOM 710 O O . ALA A 1 95 ? -2.893 -8.462 18.151 1.00 73.62 95 ALA A O 1
ATOM 711 N N . ASN A 1 96 ? -4.806 -7.779 17.206 1.00 77.00 96 ASN A N 1
ATOM 712 C CA . ASN A 1 96 ? -4.549 -8.308 15.872 1.00 77.00 96 ASN A CA 1
ATOM 713 C C . ASN A 1 96 ? -4.818 -7.242 14.806 1.00 77.00 96 ASN A C 1
ATOM 715 O O . ASN A 1 96 ? -5.624 -6.337 14.994 1.00 77.00 96 ASN A O 1
ATOM 719 N N . VAL A 1 97 ? -4.141 -7.366 13.664 1.00 74.88 97 VAL A N 1
ATOM 720 C CA . VAL A 1 97 ? -4.484 -6.586 12.470 1.00 74.88 97 VAL A CA 1
ATOM 721 C C . VAL A 1 97 ? -5.584 -7.336 11.743 1.00 74.88 97 VAL A C 1
ATOM 723 O O . VAL A 1 97 ? -5.372 -8.473 11.320 1.00 74.88 97 VAL A O 1
ATOM 726 N N . GLU A 1 98 ? -6.732 -6.697 11.569 1.00 78.94 98 GLU A N 1
ATOM 727 C CA . GLU A 1 98 ? -7.860 -7.287 10.857 1.00 78.94 98 GLU A CA 1
ATOM 728 C C . GLU A 1 98 ? -8.053 -6.592 9.512 1.00 78.94 98 GLU A C 1
ATOM 730 O O . GLU A 1 98 ? -8.010 -5.362 9.404 1.00 78.94 98 GLU A O 1
ATOM 735 N N . VAL A 1 99 ? -8.255 -7.400 8.473 1.00 77.31 99 VAL A N 1
ATOM 736 C CA . VAL A 1 99 ? -8.723 -6.916 7.174 1.00 77.31 99 VAL A CA 1
ATOM 737 C C . VAL A 1 99 ? -10.203 -6.574 7.307 1.00 77.31 99 VAL A C 1
ATOM 739 O O . VAL A 1 99 ? -11.011 -7.451 7.611 1.00 77.31 99 VAL A O 1
ATOM 742 N N . GLY A 1 100 ? -10.519 -5.288 7.131 1.00 58.28 100 GLY A N 1
ATOM 743 C CA . GLY A 1 100 ? -11.897 -4.797 7.041 1.00 58.28 100 GLY A CA 1
ATOM 744 C C . GLY A 1 100 ? -12.560 -5.113 5.711 1.00 58.28 100 GLY A C 1
ATOM 745 O O . GLY A 1 100 ? -11.848 -5.585 4.791 1.00 58.28 100 GLY A O 1
#